Protein AF-A0A5C7A354-F1 (afdb_monomer_lite)

Sequence (92 aa):
MRLILLTIGTKSQQALELLNWGYSHFTAVTEALAGQFVSKPSVRFRKHKELEIVTGDHLRVLINENQQAKTTTVVNIKDSVEASVKKGQETC

Structure (mmCIF, N/CA/C/O backbone):
data_AF-A0A5C7A354-F1
#
_entry.id   AF-A0A5C7A354-F1
#
loop_
_atom_site.group_PDB
_atom_site.id
_atom_site.type_symbol
_atom_site.label_atom_id
_atom_site.label_alt_id
_atom_site.label_comp_id
_atom_site.label_asym_id
_atom_site.label_entity_id
_atom_site.label_seq_id
_atom_site.pdbx_PDB_ins_code
_atom_site.Cartn_x
_atom_site.Cartn_y
_atom_site.Cartn_z
_atom_site.occupancy
_atom_site.B_iso_or_equiv
_atom_site.auth_seq_id
_atom_site.auth_comp_id
_atom_site.auth_asym_id
_atom_site.auth_atom_id
_atom_site.pdbx_PDB_model_num
ATOM 1 N N . MET A 1 1 ? 1.340 6.432 -9.533 1.00 86.00 1 MET A N 1
ATOM 2 C CA . MET A 1 1 ? 2.601 5.769 -9.127 1.00 86.00 1 MET A CA 1
ATOM 3 C C . MET A 1 1 ? 3.778 6.478 -9.789 1.00 86.00 1 MET A C 1
ATOM 5 O O . MET A 1 1 ? 3.662 6.825 -10.959 1.00 86.00 1 MET A O 1
ATOM 9 N N . ARG A 1 2 ? 4.884 6.718 -9.073 1.00 87.69 2 ARG A N 1
ATOM 10 C CA . ARG A 1 2 ? 6.118 7.283 -9.649 1.00 87.69 2 ARG A CA 1
ATOM 11 C C . ARG A 1 2 ? 7.202 6.210 -9.632 1.00 87.69 2 ARG A C 1
ATOM 13 O O . ARG A 1 2 ? 7.549 5.745 -8.553 1.00 87.69 2 ARG A O 1
ATOM 20 N N . LEU A 1 3 ? 7.720 5.848 -10.802 1.00 88.56 3 LEU A N 1
ATOM 21 C CA . LEU A 1 3 ? 8.891 4.985 -10.928 1.00 88.56 3 LEU A CA 1
ATOM 22 C C . LEU A 1 3 ? 10.135 5.853 -11.113 1.00 88.56 3 LEU A C 1
ATOM 24 O O . LEU A 1 3 ? 10.098 6.874 -11.800 1.00 88.56 3 LEU A O 1
ATOM 28 N N . ILE A 1 4 ? 11.225 5.463 -10.463 1.00 90.00 4 ILE A N 1
ATOM 29 C CA . ILE A 1 4 ? 12.535 6.084 -10.639 1.00 90.00 4 ILE A CA 1
ATOM 30 C C . ILE A 1 4 ? 13.427 5.013 -11.238 1.00 90.00 4 ILE A C 1
ATOM 32 O O . ILE A 1 4 ? 13.653 3.976 -10.619 1.00 90.00 4 ILE A O 1
ATOM 36 N N . LEU A 1 5 ? 13.899 5.265 -12.453 1.00 86.44 5 LEU A N 1
ATOM 37 C CA . LEU A 1 5 ? 14.778 4.364 -13.171 1.00 86.44 5 LEU A CA 1
ATOM 38 C C . LEU A 1 5 ? 16.176 4.978 -13.252 1.00 86.44 5 LEU A C 1
ATOM 40 O O . LEU A 1 5 ? 16.331 6.120 -13.681 1.00 86.44 5 LEU A O 1
ATOM 44 N N . LEU A 1 6 ? 17.182 4.200 -12.862 1.00 89.94 6 LEU A N 1
ATOM 45 C CA . LEU A 1 6 ? 18.589 4.524 -13.056 1.00 89.94 6 LEU A CA 1
ATOM 46 C C . LEU A 1 6 ? 19.192 3.505 -14.018 1.00 89.94 6 LEU A C 1
ATOM 48 O O . LEU A 1 6 ? 19.169 2.306 -13.748 1.00 89.94 6 LEU A O 1
ATOM 52 N N . THR A 1 7 ? 19.758 3.983 -15.121 1.00 84.50 7 THR A N 1
ATOM 53 C CA . THR A 1 7 ? 20.477 3.143 -16.080 1.00 84.50 7 THR A CA 1
ATOM 54 C C . THR A 1 7 ? 21.842 3.741 -16.387 1.00 84.50 7 THR A C 1
ATOM 56 O O . THR A 1 7 ? 21.956 4.948 -16.593 1.00 84.50 7 THR A O 1
ATOM 59 N N . ILE A 1 8 ? 22.875 2.903 -16.443 1.00 90.56 8 ILE A N 1
ATOM 60 C CA . ILE A 1 8 ? 24.256 3.321 -16.709 1.00 90.56 8 ILE A CA 1
ATOM 61 C C . ILE A 1 8 ? 24.691 2.722 -18.049 1.00 90.56 8 ILE A C 1
ATOM 63 O O . ILE A 1 8 ? 24.627 1.510 -18.229 1.00 90.56 8 ILE A O 1
ATOM 67 N N . GLY A 1 9 ? 25.130 3.564 -18.99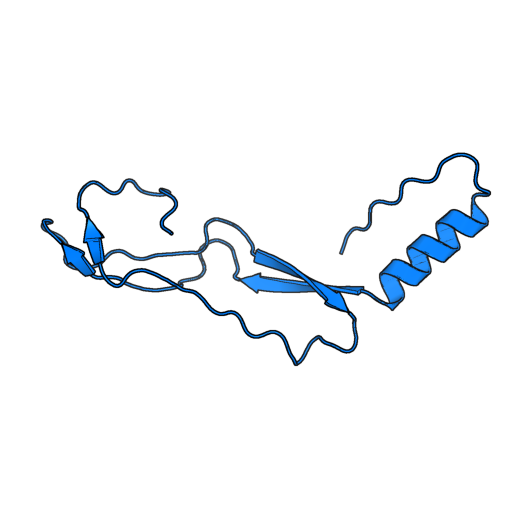0 1.00 86.62 9 GLY A N 1
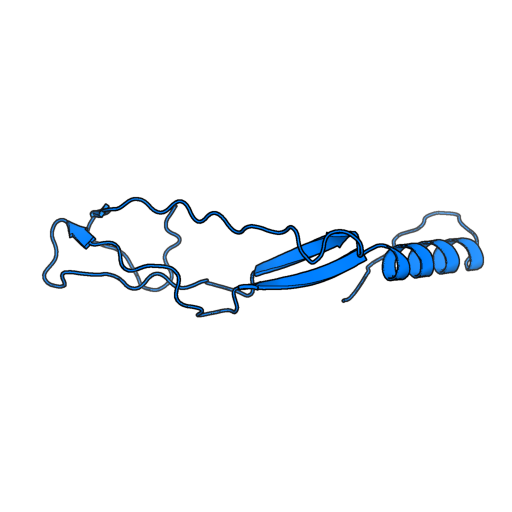ATOM 68 C CA . GLY A 1 9 ? 25.703 3.122 -20.271 1.00 86.62 9 GLY A CA 1
ATOM 69 C C . GLY A 1 9 ? 24.714 2.530 -21.287 1.00 86.62 9 GLY A C 1
ATOM 70 O O . GLY A 1 9 ? 25.144 1.932 -22.270 1.00 86.62 9 GLY A O 1
ATOM 71 N N . THR A 1 10 ? 23.404 2.680 -21.083 1.00 85.25 10 THR A N 1
ATOM 72 C CA . THR A 1 10 ? 22.364 2.136 -21.971 1.00 85.25 10 THR A CA 1
ATOM 73 C C . THR A 1 10 ? 21.816 3.177 -22.947 1.00 85.25 10 THR A C 1
ATOM 75 O O . THR A 1 10 ? 21.903 4.388 -22.735 1.00 85.25 10 THR A O 1
ATOM 78 N N . LYS A 1 11 ? 21.211 2.698 -24.041 1.00 85.62 11 LYS A N 1
ATOM 79 C CA . LYS A 1 11 ? 20.509 3.562 -25.000 1.00 85.62 11 LYS A CA 1
ATOM 80 C C . LYS A 1 11 ? 19.183 4.036 -24.403 1.00 85.62 11 LYS A C 1
ATOM 82 O O . LYS A 1 11 ? 18.474 3.253 -23.776 1.00 85.62 11 LYS A O 1
ATOM 87 N N . SER A 1 12 ? 18.807 5.285 -24.685 1.00 84.44 12 SER A N 1
ATOM 88 C CA . SER A 1 12 ? 17.560 5.908 -24.199 1.00 84.44 12 SER A CA 1
ATOM 89 C C . SER A 1 12 ? 16.308 5.051 -24.454 1.00 84.44 12 SER A C 1
ATOM 91 O O . SER A 1 12 ? 15.453 4.914 -23.583 1.00 84.44 12 SER A O 1
ATOM 93 N N . GLN A 1 13 ? 16.245 4.377 -25.607 1.00 90.38 13 GLN A N 1
ATOM 94 C CA . GLN A 1 13 ? 15.133 3.488 -25.953 1.00 90.38 13 GLN A CA 1
ATOM 95 C C . GLN A 1 13 ? 14.969 2.314 -24.971 1.00 90.38 13 GLN A C 1
ATOM 97 O O . GLN A 1 13 ? 13.852 2.005 -24.573 1.00 90.38 13 GLN A O 1
ATOM 102 N N . GLN A 1 14 ? 16.071 1.717 -24.509 1.00 86.94 14 GLN A N 1
ATOM 103 C CA . GLN A 1 14 ? 16.032 0.603 -23.553 1.00 86.94 14 GLN A CA 1
ATOM 104 C C . GLN A 1 14 ? 15.570 1.067 -22.166 1.00 86.94 14 GLN A C 1
ATOM 106 O O . GLN A 1 14 ? 14.858 0.348 -21.470 1.00 86.94 14 GLN A O 1
ATOM 111 N N . ALA A 1 15 ? 15.944 2.286 -21.768 1.00 89.81 15 ALA A N 1
ATOM 112 C CA . ALA A 1 15 ? 15.456 2.877 -20.526 1.00 89.81 15 ALA A CA 1
ATOM 113 C C . ALA A 1 15 ? 13.939 3.131 -20.590 1.00 89.81 15 ALA A C 1
ATOM 115 O O . ALA A 1 15 ? 13.225 2.865 -19.624 1.00 89.81 15 ALA A O 1
ATOM 116 N N . LEU A 1 16 ? 13.433 3.587 -21.740 1.00 90.44 16 LEU A N 1
ATOM 117 C CA . LEU A 1 16 ? 12.002 3.796 -21.950 1.00 90.44 16 LEU A CA 1
ATOM 118 C C . LEU A 1 16 ? 11.218 2.475 -21.920 1.00 90.44 16 LEU A C 1
ATOM 120 O O . LEU A 1 16 ? 10.182 2.392 -21.266 1.00 90.44 16 LEU A O 1
ATOM 124 N N . GLU A 1 17 ? 11.724 1.434 -22.583 1.00 92.44 17 GLU A N 1
ATOM 125 C CA . GLU A 1 17 ? 11.117 0.097 -22.581 1.00 92.44 17 GLU A CA 1
ATOM 126 C C . GLU A 1 17 ? 11.026 -0.479 -21.163 1.00 92.44 17 GLU A C 1
ATOM 128 O O . GLU A 1 17 ? 9.977 -0.990 -20.776 1.00 92.44 17 GLU A O 1
ATOM 133 N N . LEU A 1 18 ? 12.077 -0.322 -20.353 1.00 90.31 18 LEU A N 1
ATOM 134 C CA . LEU A 1 18 ? 12.081 -0.787 -18.966 1.00 90.31 18 LEU A CA 1
ATOM 135 C C . LEU A 1 18 ? 11.107 0.003 -18.080 1.00 90.31 18 LEU A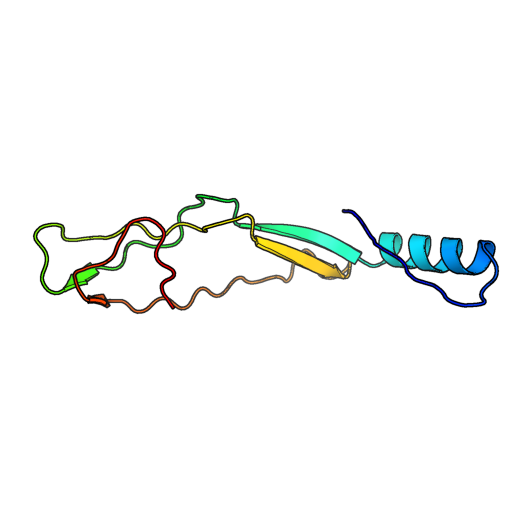 C 1
ATOM 137 O O . LEU A 1 18 ? 10.435 -0.576 -17.225 1.00 90.31 18 LEU A O 1
ATOM 141 N N . LEU A 1 19 ? 10.998 1.316 -18.295 1.00 92.44 19 LEU A N 1
ATOM 142 C CA . LEU A 1 19 ? 10.025 2.146 -17.587 1.00 92.44 19 LEU A CA 1
ATOM 143 C C . LEU A 1 19 ? 8.587 1.735 -17.941 1.00 92.44 19 LEU A C 1
ATOM 145 O O . LEU A 1 19 ? 7.760 1.569 -17.045 1.00 92.44 19 LEU A O 1
ATOM 149 N N . ASN A 1 20 ? 8.308 1.522 -19.230 1.00 92.69 20 ASN A N 1
ATOM 150 C CA . ASN A 1 20 ? 7.003 1.072 -19.717 1.00 92.69 20 ASN A CA 1
ATOM 151 C C . ASN A 1 20 ? 6.653 -0.320 -19.186 1.00 92.69 20 ASN A C 1
ATOM 153 O O . ASN A 1 20 ? 5.531 -0.541 -18.735 1.00 92.69 20 ASN A O 1
ATOM 157 N N . TRP A 1 21 ? 7.623 -1.237 -19.171 1.00 92.94 21 TRP A N 1
ATOM 158 C CA . TRP A 1 21 ? 7.461 -2.555 -18.564 1.00 92.94 21 TRP A CA 1
ATOM 159 C C . TRP A 1 21 ? 7.117 -2.442 -17.073 1.00 92.94 21 TRP A C 1
ATOM 161 O O . TRP A 1 21 ? 6.163 -3.063 -16.612 1.00 92.94 21 TRP A O 1
ATOM 171 N N . GLY A 1 22 ? 7.820 -1.584 -16.326 1.00 89.81 22 GLY A N 1
ATOM 172 C CA . GLY A 1 22 ? 7.525 -1.333 -14.915 1.00 89.81 22 GLY A CA 1
ATOM 173 C C . GLY A 1 22 ? 6.095 -0.829 -14.682 1.00 89.81 22 GLY A C 1
ATOM 174 O O . GLY A 1 22 ? 5.412 -1.319 -13.787 1.00 89.81 22 GLY A O 1
ATOM 175 N N . TYR A 1 23 ? 5.615 0.104 -15.510 1.00 91.06 23 TYR A N 1
ATOM 176 C CA . TYR A 1 23 ? 4.233 0.590 -15.438 1.00 91.06 23 TYR A CA 1
ATOM 177 C C . TYR A 1 23 ? 3.185 -0.450 -15.852 1.00 91.06 23 TYR A C 1
ATOM 179 O O . TYR A 1 23 ? 2.076 -0.395 -15.339 1.00 91.06 23 TYR A O 1
ATOM 187 N N . SER A 1 24 ? 3.523 -1.384 -16.745 1.00 89.50 24 SER A N 1
ATOM 188 C CA . SER A 1 24 ? 2.607 -2.436 -17.208 1.00 89.50 24 SER A CA 1
ATOM 189 C C . SER A 1 24 ? 2.512 -3.637 -16.267 1.00 89.50 24 SER A C 1
ATOM 191 O O . SER A 1 24 ? 1.635 -4.472 -16.445 1.00 89.50 24 SER A O 1
ATOM 193 N N . HIS A 1 25 ? 3.452 -3.800 -15.334 1.00 89.50 25 HIS A N 1
ATOM 194 C CA . HIS A 1 25 ? 3.497 -4.974 -14.458 1.00 89.50 25 HIS A CA 1
ATOM 195 C C . HIS A 1 25 ? 3.238 -4.658 -12.996 1.00 89.50 25 HIS A C 1
ATOM 197 O O . HIS A 1 25 ? 2.876 -5.567 -12.245 1.00 89.50 25 HIS A O 1
ATOM 203 N N . PHE A 1 26 ? 3.424 -3.407 -12.580 1.00 89.69 26 PHE A N 1
ATOM 204 C CA . PHE A 1 26 ? 3.286 -3.016 -11.190 1.00 89.69 26 PHE A CA 1
ATOM 205 C C . PHE A 1 26 ? 2.288 -1.889 -11.017 1.00 89.69 26 PHE A C 1
ATOM 207 O O . PHE A 1 26 ? 2.228 -0.939 -11.794 1.00 89.69 26 PHE A O 1
ATOM 214 N N . THR A 1 27 ? 1.567 -1.960 -9.910 1.00 88.38 27 THR A N 1
ATOM 215 C CA . THR A 1 27 ? 0.668 -0.906 -9.465 1.00 88.38 27 THR A CA 1
ATOM 216 C C . THR A 1 27 ? 0.904 -0.622 -7.991 1.00 88.38 27 THR A C 1
ATOM 218 O O . THR A 1 27 ? 1.296 -1.501 -7.219 1.00 88.38 27 THR A O 1
ATOM 221 N N . ALA A 1 28 ? 0.706 0.636 -7.605 1.00 85.38 28 ALA A N 1
ATOM 222 C CA . ALA A 1 28 ? 0.825 1.062 -6.222 1.00 85.38 28 ALA A CA 1
ATOM 223 C C . ALA A 1 28 ? -0.570 1.115 -5.600 1.00 85.38 28 ALA A C 1
ATOM 225 O O . ALA A 1 28 ? -1.397 1.926 -6.022 1.00 85.38 28 ALA A O 1
ATOM 226 N N . VAL A 1 29 ? -0.804 0.292 -4.583 1.00 84.25 29 VAL A N 1
ATOM 227 C CA . VAL A 1 29 ? -2.053 0.272 -3.817 1.00 84.25 29 VAL A CA 1
ATOM 228 C C . VAL A 1 29 ? -1.821 0.943 -2.471 1.00 84.25 29 VAL A C 1
ATOM 230 O O . VAL A 1 29 ? -0.768 0.784 -1.854 1.00 84.25 29 VAL A O 1
ATOM 233 N N . THR A 1 30 ? -2.783 1.757 -2.040 1.00 81.12 30 THR A N 1
ATOM 234 C CA . THR A 1 30 ? -2.767 2.356 -0.701 1.00 81.12 30 THR A CA 1
ATOM 235 C C . THR A 1 30 ? -3.582 1.460 0.219 1.00 81.12 30 THR A C 1
ATOM 237 O O . THR A 1 30 ? -4.800 1.416 0.093 1.00 81.12 30 THR A O 1
ATOM 240 N N . GLU A 1 31 ? -2.901 0.739 1.104 1.00 80.81 31 GLU A N 1
ATOM 241 C CA . GLU A 1 31 ? -3.513 -0.229 2.028 1.00 80.81 31 GLU A CA 1
ATOM 242 C C . GLU A 1 31 ? -4.032 0.460 3.293 1.00 80.81 31 GLU A C 1
ATOM 244 O O . GLU A 1 31 ? -5.041 0.048 3.858 1.00 80.81 31 GLU A O 1
ATOM 249 N N . ALA A 1 32 ? -3.361 1.534 3.728 1.00 80.94 32 ALA A N 1
ATOM 250 C CA . ALA A 1 32 ? -3.829 2.361 4.832 1.00 80.94 32 ALA A CA 1
ATOM 251 C C . ALA A 1 32 ? -3.528 3.845 4.601 1.00 80.94 32 ALA A C 1
ATOM 253 O O . ALA A 1 32 ? -2.444 4.212 4.137 1.00 80.94 32 ALA A O 1
ATOM 254 N N . LEU A 1 33 ? -4.488 4.708 4.933 1.00 81.38 33 LEU A N 1
ATOM 255 C CA . LEU A 1 33 ? -4.309 6.156 4.897 1.00 81.38 33 LEU A CA 1
ATOM 256 C C . LEU A 1 33 ? -3.626 6.666 6.171 1.00 81.38 33 LEU A C 1
ATOM 258 O O . LEU A 1 33 ? -3.773 6.085 7.243 1.00 81.38 33 LEU A O 1
ATOM 262 N N . ALA A 1 34 ? -2.913 7.790 6.072 1.00 82.62 34 ALA A N 1
ATOM 263 C CA . ALA A 1 34 ? -2.377 8.456 7.253 1.00 82.62 34 ALA A CA 1
ATOM 264 C C . ALA A 1 34 ? -3.530 8.846 8.193 1.00 82.62 34 ALA A C 1
ATOM 266 O O . ALA A 1 34 ? -4.541 9.400 7.758 1.00 82.62 34 ALA A O 1
ATOM 267 N N . GLY A 1 35 ? -3.393 8.535 9.481 1.00 79.62 35 GLY A N 1
ATOM 268 C CA . GLY A 1 35 ? -4.447 8.736 10.472 1.00 79.62 35 GLY A CA 1
ATOM 269 C C . GLY A 1 35 ? -5.591 7.720 10.404 1.00 79.62 35 GLY A C 1
ATOM 270 O O . GLY A 1 35 ? -6.559 7.874 11.146 1.00 79.62 35 GLY A O 1
ATOM 271 N N . GLN A 1 36 ? -5.509 6.685 9.557 1.00 80.94 36 GLN A N 1
ATOM 272 C CA . GLN A 1 36 ? -6.506 5.619 9.548 1.00 80.94 36 GLN A CA 1
ATOM 273 C C . GLN A 1 36 ? -6.457 4.848 10.865 1.00 80.94 36 GLN A C 1
ATOM 275 O O . GLN A 1 36 ? -5.393 4.444 11.336 1.00 80.94 36 GLN A O 1
ATOM 280 N N . PHE A 1 37 ? -7.631 4.654 11.455 1.00 80.56 37 PHE A N 1
ATOM 281 C CA . PHE A 1 37 ? -7.802 3.877 12.669 1.00 80.56 37 PHE A CA 1
ATOM 282 C C . PHE A 1 37 ? -7.371 2.419 12.460 1.00 80.56 37 PHE A C 1
ATOM 284 O O . PHE A 1 37 ? -7.785 1.786 11.488 1.00 80.56 37 PHE A O 1
ATOM 291 N N . VAL A 1 38 ? -6.574 1.887 13.392 1.00 78.94 38 VAL A N 1
ATOM 292 C CA . VAL A 1 38 ? -6.088 0.501 13.356 1.00 78.94 38 VAL A CA 1
ATOM 293 C C . VAL A 1 38 ? -6.670 -0.322 14.505 1.00 78.94 38 VAL A C 1
ATOM 295 O O . VAL A 1 38 ? -7.269 -1.366 14.265 1.00 78.94 38 VAL A O 1
ATOM 298 N N . SER A 1 39 ? -6.498 0.118 15.758 1.00 75.56 39 SER A N 1
ATOM 299 C CA . SER A 1 39 ? -6.989 -0.610 16.940 1.00 75.56 39 SER A CA 1
ATOM 300 C C . SER A 1 39 ? -7.036 0.273 18.195 1.00 75.56 39 SER A C 1
ATOM 302 O O . SER A 1 39 ? -6.432 1.348 18.233 1.00 75.56 39 SER A O 1
ATOM 304 N N . LYS A 1 40 ? -7.742 -0.192 19.237 1.00 77.12 40 LYS A N 1
ATOM 305 C CA . LYS A 1 40 ? -7.783 0.414 20.580 1.00 77.12 40 LYS A CA 1
ATOM 306 C C . LYS A 1 40 ? -7.292 -0.560 21.655 1.00 77.12 40 LYS A C 1
ATOM 308 O O . LYS A 1 40 ? -8.121 -1.156 22.342 1.00 77.12 40 LYS A O 1
ATOM 313 N N . PRO A 1 41 ? -5.974 -0.768 21.823 1.00 74.88 41 PRO A N 1
ATOM 314 C CA . PRO A 1 41 ? -5.484 -1.583 22.924 1.00 74.88 41 PRO A CA 1
ATOM 315 C C . PRO A 1 41 ? -5.726 -0.910 24.279 1.00 74.88 41 PRO A C 1
ATOM 317 O O . PRO A 1 41 ? -5.734 0.320 24.423 1.00 74.88 41 PRO A O 1
ATOM 320 N N . SER A 1 42 ? -5.890 -1.756 25.293 1.00 68.94 42 SER A N 1
ATOM 321 C CA . SER A 1 42 ? -6.044 -1.323 26.678 1.00 68.94 42 SER A CA 1
ATOM 322 C C . SER A 1 42 ? -4.704 -0.853 27.252 1.00 68.94 42 SER A C 1
ATOM 324 O O . SER A 1 42 ? -3.650 -1.427 26.970 1.00 68.94 42 SER A O 1
ATOM 326 N N . VAL A 1 43 ? -4.720 0.201 28.071 1.00 67.62 43 VAL A N 1
ATOM 327 C CA . VAL A 1 43 ? -3.499 0.697 28.729 1.00 67.62 43 VAL A CA 1
ATOM 328 C C . VAL A 1 43 ? -3.452 0.206 30.159 1.00 67.62 43 VAL A C 1
ATOM 330 O O . VAL A 1 43 ? -4.331 0.523 30.965 1.00 67.62 43 VAL A O 1
ATOM 333 N N . ARG A 1 44 ? -2.386 -0.510 30.512 1.00 62.62 44 ARG A N 1
ATOM 334 C CA . ARG A 1 44 ? -2.128 -0.850 31.913 1.00 62.62 44 ARG A CA 1
ATOM 335 C C . ARG A 1 44 ? -1.504 0.355 32.619 1.00 62.62 44 ARG A C 1
ATOM 337 O O . ARG A 1 44 ? -0.636 1.025 32.069 1.00 62.62 44 ARG A O 1
ATOM 344 N N . PHE A 1 45 ? -1.937 0.612 33.855 1.00 59.19 45 PHE A N 1
ATOM 345 C CA . PHE A 1 45 ? -1.374 1.629 34.760 1.00 59.19 45 PHE A CA 1
ATOM 346 C C . PHE A 1 45 ? -1.655 3.117 34.418 1.00 59.19 45 PHE A C 1
ATOM 348 O O . PHE A 1 45 ? -0.857 3.988 34.765 1.00 59.19 45 PHE A O 1
ATOM 355 N N . ARG A 1 46 ? -2.798 3.464 33.790 1.00 58.47 46 ARG A N 1
ATOM 356 C CA . ARG A 1 46 ? -3.196 4.872 33.518 1.00 58.47 46 ARG A CA 1
ATOM 357 C C . ARG A 1 46 ? -4.656 5.208 33.872 1.00 58.47 46 ARG A C 1
ATOM 359 O O . ARG A 1 46 ? -5.481 4.323 34.056 1.00 58.47 46 ARG A O 1
ATOM 366 N N . LYS A 1 47 ? -4.972 6.517 33.931 1.00 58.47 47 LYS A N 1
ATOM 367 C CA . LYS A 1 47 ? -6.333 7.073 34.149 1.00 58.47 47 LYS A CA 1
ATOM 368 C C . LYS A 1 47 ? -7.283 6.915 32.946 1.00 58.47 47 LYS A C 1
ATOM 370 O O . LYS A 1 47 ? -8.493 6.906 33.139 1.00 58.47 47 LYS A O 1
ATOM 375 N N . HIS A 1 48 ? -6.753 6.809 31.726 1.00 56.56 48 HIS A N 1
ATOM 376 C CA . HIS A 1 48 ? -7.532 6.552 30.507 1.00 56.56 48 HIS A CA 1
ATOM 377 C C . HIS A 1 48 ? -7.412 5.074 30.132 1.00 56.56 48 HIS A C 1
ATOM 379 O O . HIS A 1 48 ? -6.307 4.534 30.164 1.00 56.56 48 HIS A O 1
ATOM 385 N N . LYS A 1 49 ? -8.545 4.434 29.818 1.00 62.12 49 LYS A N 1
ATOM 386 C CA . LYS A 1 49 ? -8.648 2.973 29.670 1.00 62.12 49 LYS A CA 1
ATOM 387 C C . LYS A 1 49 ? -8.142 2.443 28.321 1.00 62.12 49 LYS A C 1
ATOM 389 O O . LYS A 1 49 ? -7.728 1.291 28.254 1.00 62.12 49 LYS A O 1
ATOM 394 N N . GLU A 1 50 ? -8.131 3.275 27.281 1.00 66.44 50 GLU A N 1
ATOM 395 C CA . GLU A 1 50 ? -7.852 2.872 25.895 1.00 66.44 50 GLU A CA 1
ATOM 396 C C . GLU A 1 50 ? -6.982 3.920 25.187 1.00 66.44 50 GLU A C 1
ATOM 398 O O . GLU A 1 50 ? -7.114 5.121 25.449 1.00 66.44 50 GLU A O 1
ATOM 403 N N . LEU A 1 51 ? -6.097 3.469 24.295 1.00 71.50 51 LEU A N 1
ATOM 404 C CA . LEU A 1 51 ? -5.343 4.321 23.369 1.00 71.50 51 LEU A CA 1
ATOM 405 C C . LEU A 1 51 ? -5.787 4.043 21.944 1.00 71.50 51 LEU A C 1
ATOM 407 O O . LEU A 1 51 ? -5.896 2.893 21.549 1.00 71.50 51 LEU A O 1
ATOM 411 N N . GLU A 1 52 ? -5.996 5.094 21.162 1.00 77.25 52 GLU A N 1
ATOM 412 C CA . GLU A 1 52 ? -6.258 4.964 19.734 1.00 77.25 52 GLU A CA 1
ATOM 413 C C . GLU A 1 52 ? -4.934 4.831 18.974 1.00 77.25 52 GLU A C 1
ATOM 415 O O . GLU A 1 52 ? -4.105 5.743 19.000 1.00 77.25 52 GLU A O 1
ATOM 420 N N . ILE A 1 53 ? -4.734 3.690 18.312 1.00 76.62 53 ILE A N 1
ATOM 421 C CA . ILE A 1 53 ? -3.628 3.483 17.378 1.00 76.62 53 ILE A CA 1
ATOM 422 C C . ILE A 1 53 ? -4.127 3.810 15.979 1.00 76.62 53 ILE A C 1
ATOM 424 O O . ILE A 1 53 ? -5.112 3.244 15.497 1.00 76.62 53 ILE A O 1
ATOM 428 N N . VAL A 1 54 ? -3.405 4.714 15.329 1.00 83.19 54 VAL A N 1
ATOM 429 C CA . VAL A 1 54 ? -3.639 5.138 13.953 1.00 83.19 54 VAL A CA 1
ATOM 430 C C . VAL A 1 54 ? -2.376 4.929 13.131 1.00 83.19 54 VAL A C 1
ATOM 432 O O . VAL A 1 54 ? -1.269 4.919 13.674 1.00 83.19 54 VAL A O 1
ATOM 435 N N . THR A 1 55 ? -2.519 4.791 11.819 1.00 79.88 55 THR A N 1
ATOM 436 C CA . THR A 1 55 ? -1.365 4.762 10.919 1.00 79.88 55 THR A CA 1
ATOM 437 C C . THR A 1 55 ? -0.664 6.125 10.928 1.00 79.88 55 THR A C 1
ATOM 439 O O . THR A 1 55 ? -1.314 7.161 10.782 1.00 79.88 55 THR A O 1
ATOM 442 N N . GLY A 1 56 ? 0.659 6.145 11.116 1.00 79.12 56 GLY A N 1
ATOM 443 C CA . GLY A 1 56 ? 1.434 7.392 11.163 1.00 79.12 56 GLY A CA 1
ATOM 444 C C . GLY A 1 56 ? 1.557 8.101 9.808 1.00 79.12 56 GLY A C 1
ATOM 445 O O . GLY A 1 56 ? 1.539 9.327 9.759 1.00 79.12 56 GLY A O 1
ATOM 446 N N . ASP A 1 57 ? 1.630 7.336 8.717 1.00 82.00 57 ASP A N 1
ATOM 447 C CA . ASP A 1 57 ? 1.702 7.825 7.333 1.00 82.00 57 ASP A CA 1
ATOM 448 C C . ASP A 1 57 ? 0.909 6.890 6.398 1.00 82.00 57 ASP A C 1
ATOM 450 O O . ASP A 1 57 ? 0.373 5.872 6.828 1.00 82.00 57 ASP A O 1
ATOM 454 N N . HIS A 1 58 ? 0.810 7.220 5.114 1.00 81.75 58 HIS A N 1
ATOM 455 C CA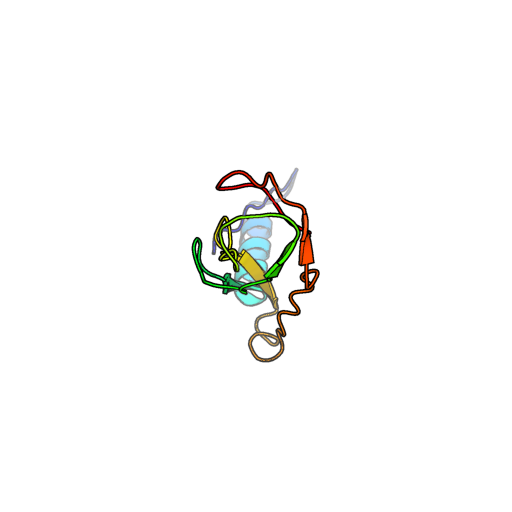 . HIS A 1 58 ? 0.182 6.381 4.105 1.00 81.75 58 HIS A CA 1
ATOM 456 C C . HIS A 1 58 ? 0.992 5.102 3.881 1.00 81.75 58 HIS A C 1
ATOM 458 O O . HIS A 1 58 ? 2.101 5.142 3.342 1.00 81.75 58 HIS A O 1
ATOM 464 N N . LEU A 1 59 ? 0.404 3.951 4.193 1.00 81.94 59 LEU A N 1
ATOM 465 C CA . LEU A 1 59 ? 0.974 2.668 3.814 1.00 81.94 59 LEU A CA 1
ATOM 466 C C . LEU A 1 59 ? 0.637 2.391 2.349 1.00 81.94 59 LEU A C 1
ATOM 468 O O . LEU A 1 59 ? -0.516 2.130 1.995 1.00 81.94 59 LEU A O 1
ATOM 472 N N . ARG A 1 60 ? 1.656 2.458 1.490 1.00 82.69 60 ARG A N 1
ATOM 473 C CA . ARG A 1 60 ? 1.551 2.139 0.064 1.00 82.69 60 ARG A CA 1
ATOM 474 C C . ARG A 1 60 ? 2.420 0.937 -0.258 1.00 82.69 60 ARG A C 1
ATOM 476 O O . ARG A 1 60 ? 3.593 0.916 0.102 1.00 82.69 60 ARG A O 1
ATOM 483 N N . VAL A 1 61 ? 1.858 -0.027 -0.972 1.00 85.19 61 VAL A N 1
ATOM 484 C CA . VAL A 1 61 ? 2.556 -1.239 -1.406 1.00 85.19 61 VAL A CA 1
ATOM 485 C C . VAL A 1 61 ? 2.612 -1.289 -2.924 1.00 85.19 61 VAL A C 1
ATOM 487 O O . VAL A 1 61 ? 1.680 -0.868 -3.611 1.00 85.19 61 VAL A O 1
ATOM 490 N N . LEU A 1 62 ? 3.730 -1.785 -3.449 1.00 85.06 62 LEU A N 1
ATOM 491 C CA . LEU A 1 62 ? 3.890 -2.076 -4.866 1.00 85.06 62 LEU A CA 1
ATOM 492 C C . LEU A 1 62 ? 3.579 -3.554 -5.079 1.00 85.06 62 LEU A C 1
ATOM 494 O O . LEU A 1 62 ? 4.240 -4.410 -4.493 1.00 85.06 62 LEU A O 1
ATOM 498 N N . ILE A 1 63 ? 2.588 -3.850 -5.910 1.00 87.69 63 ILE A N 1
ATOM 499 C CA . ILE A 1 63 ? 2.182 -5.224 -6.210 1.00 87.69 63 ILE A CA 1
ATOM 500 C C . ILE A 1 63 ? 2.143 -5.450 -7.710 1.00 87.69 63 ILE A C 1
ATOM 502 O O . ILE A 1 63 ? 2.020 -4.506 -8.493 1.00 87.69 63 ILE A O 1
ATOM 506 N N . ASN A 1 64 ? 2.250 -6.715 -8.106 1.00 85.06 64 ASN A N 1
ATOM 507 C CA . ASN A 1 64 ? 2.036 -7.093 -9.491 1.00 85.06 64 ASN A CA 1
ATOM 508 C C . ASN A 1 64 ? 0.572 -6.815 -9.873 1.00 85.06 64 ASN A C 1
ATOM 510 O O . ASN A 1 64 ? -0.322 -7.090 -9.068 1.00 85.06 64 ASN A O 1
ATOM 514 N N . GLU A 1 65 ? 0.307 -6.305 -11.078 1.00 78.81 65 GLU A N 1
ATOM 515 C CA . GLU A 1 65 ? -1.059 -5.973 -11.519 1.00 78.81 65 GLU A CA 1
ATOM 516 C C . GLU A 1 65 ? -2.046 -7.135 -11.330 1.00 78.81 65 GLU A C 1
ATOM 518 O O . GLU A 1 65 ? -3.183 -6.926 -10.907 1.00 78.81 65 GLU A O 1
ATOM 523 N N . ASN A 1 66 ? -1.584 -8.374 -11.515 1.00 78.19 66 ASN A N 1
ATOM 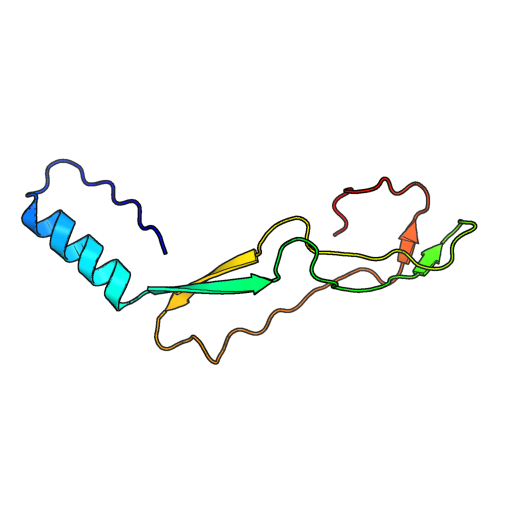524 C CA . ASN A 1 66 ? -2.406 -9.581 -11.391 1.00 78.19 66 ASN A CA 1
ATOM 525 C C . ASN A 1 66 ? -2.714 -9.994 -9.935 1.00 78.19 66 ASN A C 1
ATOM 527 O O . ASN A 1 66 ? -3.398 -10.993 -9.703 1.00 78.19 66 ASN A O 1
ATOM 531 N N . GLN A 1 67 ? -2.185 -9.275 -8.942 1.00 69.50 67 GLN A N 1
ATOM 532 C CA . GLN A 1 67 ? -2.271 -9.620 -7.518 1.00 69.50 67 GLN A CA 1
ATOM 533 C C . GLN A 1 67 ? -3.092 -8.624 -6.686 1.00 69.50 67 GLN A C 1
ATOM 535 O O . GLN A 1 67 ? -3.234 -8.844 -5.485 1.00 69.50 67 GLN A O 1
ATOM 540 N N . GLN A 1 68 ? -3.698 -7.598 -7.304 1.00 62.47 68 GLN A N 1
ATOM 541 C CA . GLN A 1 68 ? -4.509 -6.578 -6.609 1.00 62.47 68 GLN A CA 1
ATOM 542 C C . GLN A 1 68 ? -5.575 -7.144 -5.657 1.00 62.47 68 GLN A C 1
ATOM 544 O O . GLN A 1 68 ? -5.820 -6.563 -4.608 1.00 62.47 68 GLN A O 1
ATOM 549 N N . ALA A 1 69 ? -6.173 -8.295 -5.968 1.00 61.38 69 ALA A N 1
ATOM 550 C CA . ALA A 1 69 ? -7.237 -8.894 -5.156 1.00 61.38 69 ALA A CA 1
ATOM 551 C C . ALA A 1 69 ? -6.749 -9.844 -4.037 1.00 61.38 69 ALA A C 1
ATOM 553 O O . ALA A 1 69 ? -7.575 -10.494 -3.400 1.00 61.38 69 ALA A O 1
ATOM 554 N N . LYS A 1 70 ? -5.431 -9.998 -3.827 1.00 60.78 70 LYS A N 1
ATOM 555 C CA . LYS A 1 70 ? -4.858 -11.004 -2.904 1.00 60.78 70 LYS A CA 1
ATOM 556 C C . LYS A 1 70 ? -4.076 -10.420 -1.725 1.00 60.78 70 LYS A C 1
ATOM 558 O O . LYS A 1 70 ? -3.499 -11.188 -0.957 1.00 60.78 70 LYS A O 1
ATOM 563 N N . THR A 1 71 ? -4.033 -9.100 -1.567 1.00 58.31 71 THR A N 1
ATOM 564 C CA . THR A 1 71 ? -3.331 -8.479 -0.440 1.00 58.31 71 THR A CA 1
ATOM 565 C C . THR A 1 71 ? -4.168 -8.609 0.832 1.00 58.31 71 THR A C 1
ATOM 567 O O . THR A 1 71 ? -5.307 -8.157 0.887 1.00 58.31 71 THR A O 1
ATOM 570 N N . THR A 1 72 ? -3.610 -9.242 1.863 1.00 58.34 72 THR A N 1
ATOM 571 C CA . THR A 1 72 ? -4.197 -9.292 3.209 1.00 58.34 72 THR A CA 1
ATOM 572 C C . THR A 1 72 ? -3.275 -8.573 4.181 1.00 58.34 72 THR A C 1
ATOM 574 O O . THR A 1 72 ? -2.148 -9.019 4.409 1.00 58.34 72 THR A O 1
ATOM 577 N N . THR A 1 73 ? -3.738 -7.473 4.770 1.00 61.53 73 THR A N 1
ATOM 578 C CA . THR A 1 73 ? -2.992 -6.748 5.804 1.00 61.53 73 THR A CA 1
ATOM 579 C C . THR A 1 73 ? -3.189 -7.436 7.153 1.00 61.53 73 THR A C 1
ATOM 581 O O . THR A 1 73 ? -4.290 -7.440 7.700 1.00 61.53 73 THR A O 1
ATOM 584 N N . VAL A 1 74 ? -2.125 -8.018 7.707 1.00 62.78 74 VAL A N 1
ATOM 585 C CA . VAL A 1 74 ? -2.130 -8.546 9.078 1.00 62.78 74 VAL A CA 1
ATOM 586 C C . VAL A 1 74 ? -1.454 -7.525 9.977 1.00 62.78 74 VAL A C 1
ATOM 588 O O . VAL A 1 74 ? -0.265 -7.252 9.829 1.00 62.78 74 VAL A O 1
ATOM 591 N N . VAL A 1 75 ? -2.213 -6.958 10.909 1.00 59.72 75 VAL A N 1
ATOM 592 C CA . VAL A 1 75 ? -1.687 -6.032 11.912 1.00 59.72 75 VAL A CA 1
ATOM 593 C C . VAL A 1 75 ? -1.542 -6.797 13.224 1.00 59.72 75 VAL A C 1
ATOM 595 O O . VAL A 1 75 ? -2.532 -7.246 13.794 1.00 59.72 75 VAL A O 1
ATOM 598 N N . ASN A 1 76 ? -0.305 -6.963 13.690 1.00 60.06 76 ASN A N 1
ATOM 599 C CA . ASN A 1 76 ? -0.014 -7.590 14.975 1.00 60.06 76 ASN A CA 1
ATOM 600 C C . ASN A 1 76 ? 0.270 -6.494 16.008 1.00 60.06 76 ASN A C 1
ATOM 602 O O . ASN A 1 76 ? 1.328 -5.871 15.972 1.00 60.06 76 ASN A O 1
ATOM 606 N N . ILE A 1 77 ? -0.699 -6.226 16.883 1.00 65.06 77 ILE A N 1
ATOM 607 C CA . ILE A 1 77 ? -0.596 -5.237 17.962 1.00 65.06 77 ILE A CA 1
ATOM 608 C C . ILE A 1 77 ? -0.718 -5.987 19.284 1.00 65.06 77 ILE A C 1
ATOM 610 O O . ILE A 1 77 ? -1.638 -6.780 19.461 1.00 65.06 77 ILE A O 1
ATOM 614 N N . LYS A 1 78 ? 0.181 -5.711 20.233 1.00 61.53 78 LYS A N 1
ATOM 615 C CA . LYS A 1 78 ? 0.068 -6.234 21.602 1.00 61.53 78 LYS A CA 1
ATOM 616 C C . LYS A 1 78 ? -1.196 -5.688 22.275 1.00 61.53 78 LYS A C 1
ATOM 618 O O . LYS A 1 78 ? -1.407 -4.478 22.304 1.00 61.53 78 LYS A O 1
ATOM 623 N N . ASP A 1 79 ? -1.972 -6.563 22.914 1.00 60.97 79 ASP A N 1
ATOM 624 C CA . ASP A 1 79 ? -3.246 -6.225 23.583 1.00 60.97 79 ASP A CA 1
ATOM 625 C C . ASP A 1 79 ? -3.122 -5.183 24.714 1.00 60.97 79 ASP A C 1
ATOM 627 O O . ASP A 1 79 ? -4.112 -4.595 25.166 1.00 60.97 79 ASP A O 1
ATOM 631 N N . SER A 1 80 ? -1.897 -4.975 25.204 1.00 60.97 80 SER A N 1
ATOM 632 C CA . SER A 1 80 ? -1.587 -4.100 26.325 1.00 60.97 80 SER A CA 1
ATOM 633 C C . SER A 1 80 ? -0.329 -3.288 26.056 1.00 60.97 80 SER A C 1
ATOM 635 O O . SER A 1 80 ? 0.739 -3.847 25.808 1.00 60.97 80 SER A O 1
ATOM 637 N N . VAL A 1 81 ? -0.438 -1.973 26.229 1.00 65.88 81 VAL A N 1
ATOM 638 C CA . VAL A 1 81 ? 0.691 -1.034 26.189 1.00 65.88 81 VAL A CA 1
ATOM 639 C 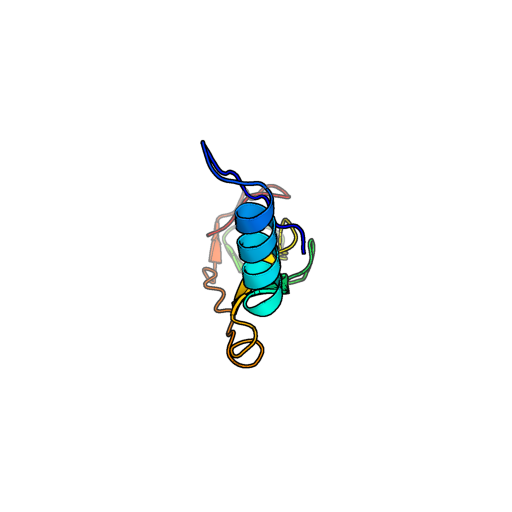C . VAL A 1 81 ? 0.940 -0.493 27.601 1.00 65.88 81 VAL A C 1
ATOM 641 O O . VAL A 1 81 ? -0.008 -0.169 28.323 1.00 65.88 81 VAL A O 1
ATOM 644 N N . GLU A 1 82 ? 2.205 -0.427 28.025 1.00 63.94 82 GLU A N 1
ATOM 645 C CA . GLU A 1 82 ? 2.581 0.154 29.321 1.00 63.94 82 GLU A CA 1
ATOM 646 C C . GLU A 1 82 ? 2.421 1.682 29.322 1.00 63.94 82 GLU A C 1
ATOM 648 O O . GLU A 1 82 ? 2.633 2.368 28.319 1.00 63.94 82 GLU A O 1
ATOM 653 N N . ALA A 1 83 ? 2.003 2.231 30.463 1.00 61.03 83 ALA A N 1
ATOM 654 C CA . ALA A 1 83 ? 1.763 3.658 30.620 1.00 61.03 83 ALA A CA 1
ATOM 655 C C . ALA A 1 83 ? 3.040 4.513 30.461 1.00 61.03 83 ALA A C 1
ATOM 657 O O . ALA A 1 83 ? 4.143 4.086 30.776 1.00 61.03 83 ALA A O 1
ATOM 658 N N . SER A 1 84 ? 2.834 5.775 30.052 1.00 69.00 84 SER A N 1
ATOM 659 C CA . SER A 1 84 ? 3.835 6.759 29.565 1.00 69.00 84 SER A CA 1
ATOM 660 C C . SER A 1 84 ? 4.090 6.753 28.057 1.00 69.00 84 SER A C 1
ATOM 662 O O . SER A 1 84 ? 5.169 7.099 27.592 1.00 69.00 84 SER A O 1
ATOM 664 N N . VAL A 1 85 ? 3.035 6.494 27.285 1.00 67.25 85 VAL A N 1
ATOM 665 C CA . VAL A 1 85 ? 3.032 6.693 25.831 1.00 67.25 85 VAL A CA 1
ATOM 666 C C . VAL A 1 85 ? 2.847 8.178 25.485 1.00 67.25 85 VAL A C 1
ATOM 668 O O . VAL A 1 85 ? 1.976 8.852 26.061 1.00 67.25 85 VAL A O 1
ATOM 671 N N . LYS A 1 86 ? 3.666 8.693 24.558 1.00 75.69 86 LYS A N 1
ATOM 672 C CA . LYS A 1 86 ? 3.541 10.037 23.961 1.00 75.69 86 LYS A CA 1
ATOM 673 C C . LYS A 1 86 ? 2.728 9.976 22.661 1.00 75.69 86 LYS A C 1
ATOM 675 O O . LYS A 1 86 ? 2.733 8.965 21.966 1.00 75.69 86 LYS A O 1
ATOM 680 N N . LYS A 1 87 ? 2.043 11.068 22.301 1.00 69.69 87 LYS A N 1
ATOM 681 C CA . LYS A 1 87 ? 1.358 11.173 20.999 1.00 69.69 87 LYS A CA 1
ATOM 682 C C . LYS A 1 87 ? 2.391 11.039 19.872 1.00 69.69 87 LYS A C 1
ATOM 684 O O . LYS A 1 87 ? 3.384 11.760 19.890 1.00 69.69 87 LYS A O 1
ATOM 689 N N . GLY A 1 88 ? 2.141 10.142 18.917 1.00 70.50 88 GLY A N 1
ATOM 690 C CA . GLY A 1 88 ? 3.047 9.879 17.789 1.00 70.50 88 GLY A CA 1
ATOM 691 C C . GLY A 1 88 ? 4.189 8.902 18.089 1.00 70.50 88 GLY A C 1
ATOM 692 O O . GLY A 1 88 ? 5.114 8.802 17.294 1.00 70.50 88 GLY A O 1
ATOM 693 N N . GLN A 1 89 ? 4.154 8.201 19.223 1.00 74.69 89 GLN A N 1
ATOM 694 C CA . GLN A 1 89 ? 5.121 7.151 19.526 1.00 74.69 89 GLN A CA 1
ATOM 695 C C . GLN A 1 89 ? 4.800 5.871 18.742 1.00 74.69 89 GLN A C 1
ATOM 697 O O . GLN A 1 89 ? 3.686 5.352 18.829 1.00 74.69 89 GLN A O 1
ATOM 702 N N . GLU A 1 90 ? 5.786 5.348 18.013 1.00 74.06 90 GLU A N 1
ATOM 703 C CA . GLU A 1 90 ? 5.686 4.052 17.337 1.00 74.06 90 GLU A CA 1
ATOM 704 C C . GLU A 1 90 ? 5.478 2.932 18.366 1.00 74.06 90 GLU A C 1
ATOM 706 O O . GLU A 1 90 ? 6.123 2.900 19.417 1.00 74.06 90 GLU A O 1
ATOM 711 N N . THR A 1 91 ? 4.540 2.030 18.089 1.00 64.38 91 THR A N 1
ATOM 712 C CA . THR A 1 91 ? 4.193 0.919 18.982 1.00 64.38 91 THR A CA 1
ATOM 713 C C . THR A 1 91 ? 4.105 -0.368 18.164 1.00 64.38 91 THR A C 1
ATOM 715 O O . THR A 1 91 ? 3.181 -0.521 17.369 1.00 64.38 91 THR A O 1
ATOM 718 N N . CYS A 1 92 ? 5.078 -1.265 18.367 1.00 54.12 92 CYS A N 1
ATOM 719 C CA . CYS A 1 92 ? 5.174 -2.604 17.771 1.00 54.12 92 CYS A CA 1
ATOM 720 C C . CYS A 1 92 ? 5.433 -3.663 18.868 1.00 54.12 92 CYS A C 1
ATOM 722 O O . CYS A 1 92 ? 6.276 -3.442 19.774 1.00 54.12 92 CYS A O 1
#

InterPro domains:
  IPR012907 Peptidase S11, D-Ala-D-Ala carboxypeptidase A, C-terminal [PF07943] (34-90)
  IPR015956 Penicillin-binding protein, C-terminal domain superfamily [SSF69189] (18-90)
  IPR037167 D-Ala-D-Ala carboxypeptidase, C-terminal domain superfamily [G3DSA:2.60.410.10] (26-92)

Radius of gyration: 20.16 Å; chains: 1; bounding box: 34×22×61 Å

Foldseek 3Di:
DDDDDDDDPDDPVVSVVVVVVLVQFKDKDFPFAAQAWDDWAAEPPDPDGTDTDGHNHTDIDIDTPVCVVPDDDDDDADNYDYPDDDPPDDGD

Organism: NCBI:txid45611

pLDDT: mean 76.7, std 11.32, range [54.12, 92.94]

Secondary structure (DSSP, 8-state):
-------SS--HHHHHHHHHHHHHHEEEEEEE-TT-EEE-PEEETSSSSB--EE-SS-EEEEEEGGGGGG--------SEEES-PPTT----